Protein AF-A0A945V7Y8-F1 (afdb_monomer)

Foldseek 3Di:
DPCVVVVPPPDPFAKEFAAEDPLLVVLFPPVLVVVCPDPVNVLLVVLLRQQRIWTDDDDDDDAQDWDW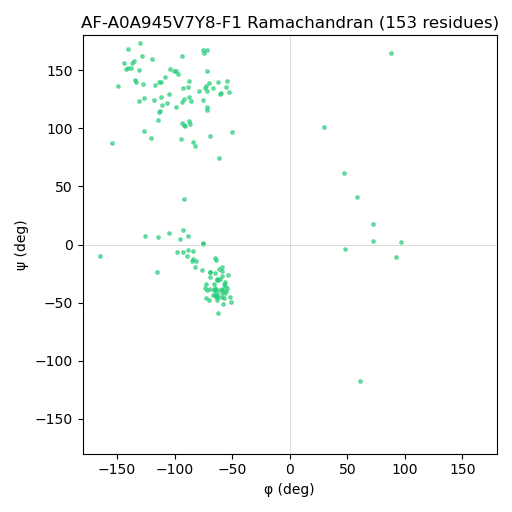TATPVGDIFIAHRHPCDRQNAFDQPDDWDDDPSYTYTYTSFSKDKDQVVLVPVDDPVRSVVGRMGMDGRRDPSVVVRSCVRSDPPPD

Sequence (155 aa):
AGVEHLFNGKTAINATVYVPTNFAFSTVPQAMTSALRFPENKGPLSKLIKSHYFIGTVNNMEEGDYFMTTNINGDQIRIEQEKNLFVKDMIIQSDPIMVGRNKIVPIECVMFVQPSISDYRLSMEQQQEYPITSCCIRTIAEVSAFVRSTDFTSD

Radius of gyration: 15.3 Å; Cα contacts (8 Å, |Δi|>4): 256; chains: 1; bounding box: 36×40×33 Å

Secondary structure (DSSP, 8-state):
---GGGSSS---S-EEEEEEPHHHHHHS-HHHHHHTTSGGGHHHHHHHHHTTEEES----PPTT-EEEEEETTS-EEEEE-BTTBSTTT----SPPEEETTEEEEEES--EEEEEGGG-TTS-HHHHHH-SEEEEE--SHHHHHHHHHHT-----

pLDDT: mean 83.32, std 13.46, range [32.72, 95.06]

Nearest PDB structures (foldseek):
  2vxp-assembly2_B  TM=8.070E-01  e=5.996E-05  Homo sapiens
  1x3b-assembly1_A  TM=7.820E-01  e=4.262E-04  Homo sapiens
  1w7d-assembly1_A  TM=7.032E-01  e=1.995E-04  Cereibacter sphaeroides
  1w7e-assembly1_A  TM=6.662E-01  e=4.262E-04  Cereibacter sphaeroides
  6tjv-assembly1_Q  TM=7.802E-01  e=4.717E-03  Thermosynechococcus vestitus BP-1

Solvent-accessible surface area (backbone atoms only — not comparable to full-atom values): 8829 Å² total; per-residue (Å²): 95,88,59,64,73,75,73,68,77,73,56,92,65,42,24,31,32,51,40,53,36,76,67,15,60,70,50,31,48,65,70,56,66,55,51,51,68,40,77,89,28,33,62,57,43,32,54,42,58,32,54,31,32,26,59,44,68,89,76,89,78,49,78,77,37,68,47,80,41,34,25,77,77,68,52,64,37,75,50,42,38,43,96,87,30,38,67,88,53,41,50,67,86,54,83,66,47,75,57,91,73,28,40,36,34,47,21,51,27,49,45,41,65,38,54,19,89,76,40,86,90,53,53,75,68,51,28,70,76,35,60,40,40,68,48,54,39,56,45,71,70,40,47,53,48,49,52,60,61,60,54,84,72,81,123

Structure (mmCIF, N/CA/C/O backbone):
data_AF-A0A945V7Y8-F1
#
_entry.id   AF-A0A945V7Y8-F1
#
loop_
_atom_site.group_PDB
_atom_site.id
_atom_site.type_symbol
_atom_site.label_atom_id
_atom_site.label_alt_id
_atom_site.label_comp_id
_atom_site.label_asym_id
_atom_site.label_entity_id
_atom_site.label_seq_id
_atom_site.pdbx_PDB_ins_code
_atom_site.Cartn_x
_atom_site.Cartn_y
_atom_site.Cartn_z
_atom_site.occupancy
_atom_site.B_iso_or_equiv
_atom_site.auth_seq_id
_atom_site.auth_comp_id
_atom_site.auth_asym_id
_atom_site.auth_atom_id
_atom_site.pdbx_PDB_model_num
ATOM 1 N N . ALA A 1 1 ? 13.592 1.501 -9.292 1.00 87.31 1 ALA A N 1
ATOM 2 C CA . ALA A 1 1 ? 13.590 1.447 -7.815 1.00 87.31 1 ALA A CA 1
ATOM 3 C C . ALA A 1 1 ? 14.654 0.533 -7.194 1.00 87.31 1 ALA A C 1
ATOM 5 O O . ALA A 1 1 ? 14.916 0.698 -6.014 1.00 87.31 1 ALA A O 1
ATOM 6 N N . GLY A 1 2 ? 15.288 -0.402 -7.923 1.00 91.00 2 GLY A N 1
ATOM 7 C CA . GLY A 1 2 ? 16.390 -1.211 -7.357 1.00 91.00 2 GLY A CA 1
ATOM 8 C C . GLY A 1 2 ? 15.959 -2.273 -6.333 1.00 91.00 2 GLY A C 1
ATOM 9 O O . GLY A 1 2 ? 16.779 -2.767 -5.568 1.00 91.00 2 GLY A O 1
ATOM 10 N N . VAL A 1 3 ? 14.672 -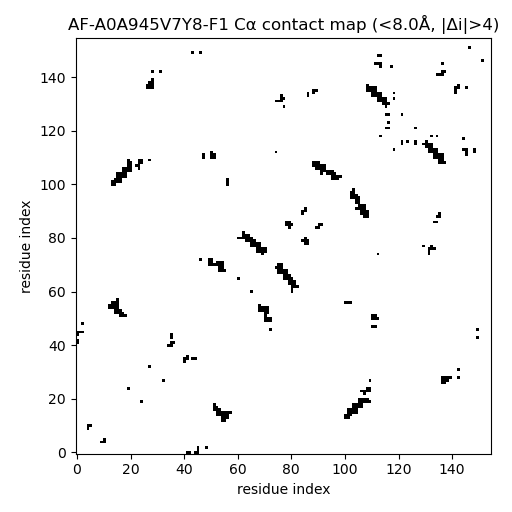2.625 -6.316 1.00 92.12 3 VAL A N 1
ATOM 11 C CA . VAL A 1 3 ? 14.052 -3.523 -5.324 1.00 92.12 3 VAL A CA 1
ATOM 12 C C . VAL A 1 3 ? 13.763 -4.929 -5.860 1.00 92.12 3 VAL A C 1
ATOM 14 O O . VAL A 1 3 ? 13.111 -5.721 -5.195 1.00 92.12 3 VAL A O 1
ATOM 17 N N . GLU A 1 4 ? 14.268 -5.270 -7.047 1.00 91.81 4 GLU A N 1
ATOM 18 C CA . GLU A 1 4 ? 14.084 -6.595 -7.664 1.00 91.81 4 GLU A CA 1
ATOM 19 C C . GLU A 1 4 ? 14.576 -7.739 -6.765 1.00 91.81 4 GLU A C 1
ATOM 21 O O . GLU A 1 4 ? 13.985 -8.815 -6.732 1.00 91.81 4 GLU A O 1
ATOM 26 N N . HIS A 1 5 ? 15.613 -7.481 -5.964 1.00 89.94 5 HIS A N 1
ATOM 27 C CA . HIS A 1 5 ? 16.158 -8.446 -5.014 1.00 89.94 5 HIS A CA 1
ATOM 28 C C . HIS A 1 5 ? 15.137 -8.940 -3.975 1.00 89.94 5 HIS A C 1
ATOM 30 O O . HIS A 1 5 ? 15.347 -10.002 -3.402 1.00 89.94 5 HIS A O 1
ATOM 36 N N . LEU A 1 6 ? 14.037 -8.213 -3.750 1.00 88.56 6 LEU A N 1
ATOM 37 C CA . LEU A 1 6 ? 12.953 -8.633 -2.859 1.00 88.56 6 LEU A CA 1
ATOM 38 C C . LEU A 1 6 ? 12.054 -9.715 -3.480 1.00 88.56 6 LEU A C 1
ATOM 40 O O . LEU A 1 6 ? 11.391 -10.449 -2.750 1.00 88.56 6 LEU A O 1
ATOM 44 N N . PHE A 1 7 ? 12.038 -9.819 -4.813 1.00 88.00 7 PHE A N 1
ATOM 45 C CA . PHE A 1 7 ? 11.096 -10.636 -5.588 1.00 88.00 7 PHE A CA 1
ATOM 46 C C . PHE A 1 7 ? 11.766 -11.798 -6.334 1.00 88.00 7 PHE A C 1
ATOM 48 O O . PHE A 1 7 ? 11.119 -12.505 -7.098 1.00 88.00 7 PHE A O 1
ATOM 55 N N . ASN A 1 8 ? 13.059 -12.031 -6.108 1.00 85.94 8 ASN A N 1
ATOM 56 C CA . ASN A 1 8 ? 13.837 -13.053 -6.817 1.00 85.94 8 ASN A CA 1
ATOM 57 C C . ASN A 1 8 ? 13.796 -14.451 -6.161 1.00 85.94 8 ASN A C 1
ATOM 59 O O . ASN A 1 8 ? 14.562 -15.332 -6.549 1.00 85.94 8 ASN A O 1
ATOM 63 N 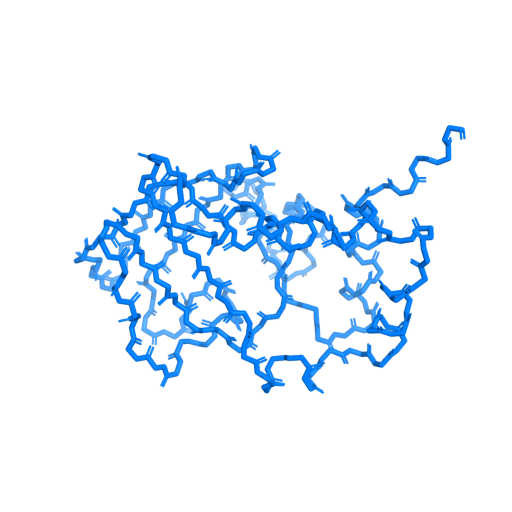N . GLY A 1 9 ? 12.968 -14.640 -5.127 1.00 76.19 9 GLY A N 1
ATOM 64 C CA . GLY A 1 9 ? 12.822 -15.909 -4.404 1.00 76.19 9 GLY A CA 1
ATOM 65 C C . GLY A 1 9 ? 14.000 -16.298 -3.500 1.00 76.19 9 GLY A C 1
ATOM 66 O O . GLY A 1 9 ? 13.963 -17.367 -2.898 1.00 76.19 9 GLY A O 1
ATOM 67 N N . LYS A 1 10 ? 15.035 -15.456 -3.374 1.00 77.19 10 LYS A N 1
ATOM 68 C CA . LYS A 1 10 ? 16.205 -15.715 -2.512 1.00 77.19 10 LYS A CA 1
ATOM 69 C C . LYS A 1 10 ? 16.028 -15.200 -1.085 1.00 77.19 10 LYS A C 1
ATOM 71 O O . LYS A 1 10 ? 16.847 -15.501 -0.220 1.00 77.19 10 LYS A O 1
ATOM 76 N N . THR A 1 11 ? 14.984 -14.418 -0.828 1.00 72.12 11 THR A N 1
ATOM 77 C CA . THR A 1 11 ? 14.695 -13.896 0.507 1.00 72.12 11 THR A CA 1
ATOM 78 C C . THR A 1 11 ? 14.190 -15.038 1.394 1.00 72.12 11 THR A C 1
ATOM 80 O O . THR A 1 11 ? 13.164 -15.647 1.109 1.00 72.12 11 THR A O 1
ATOM 83 N N . ALA A 1 12 ? 14.916 -15.348 2.473 1.00 75.69 12 ALA A N 1
ATOM 84 C CA . ALA A 1 12 ? 14.606 -16.471 3.369 1.00 75.69 12 ALA A CA 1
ATOM 85 C C . ALA A 1 12 ? 13.410 -16.222 4.315 1.00 75.69 12 ALA A C 1
ATOM 87 O O . ALA A 1 12 ? 13.070 -17.096 5.119 1.00 75.69 12 ALA A O 1
ATOM 88 N N . ILE A 1 13 ? 12.783 -15.047 4.228 1.00 81.06 13 ILE A N 1
ATOM 89 C CA . ILE A 1 13 ? 11.614 -14.661 5.021 1.00 81.06 13 ILE A CA 1
ATOM 90 C C . ILE A 1 13 ? 10.336 -15.120 4.322 1.00 81.06 13 ILE A C 1
ATOM 92 O O . ILE A 1 13 ? 10.230 -15.023 3.102 1.00 81.06 13 ILE A O 1
ATOM 96 N N . ASN A 1 14 ? 9.363 -15.599 5.095 1.00 89.12 14 ASN A N 1
ATOM 97 C CA . ASN A 1 14 ? 8.006 -15.763 4.582 1.00 89.12 14 ASN A CA 1
ATOM 98 C C . ASN A 1 14 ? 7.390 -14.373 4.444 1.00 89.12 14 ASN A C 1
ATOM 100 O O . ASN A 1 14 ? 7.545 -13.548 5.349 1.00 89.12 14 ASN A O 1
ATOM 104 N N . ALA A 1 15 ? 6.699 -14.127 3.341 1.00 91.06 15 ALA A N 1
ATOM 105 C CA . ALA A 1 15 ? 6.110 -12.831 3.061 1.00 91.06 15 ALA A CA 1
ATOM 106 C C . ALA A 1 15 ? 4.708 -12.943 2.474 1.00 91.06 15 ALA A C 1
ATOM 108 O O . ALA A 1 15 ? 4.373 -13.901 1.768 1.00 91.06 15 ALA A O 1
ATOM 109 N N . THR A 1 16 ? 3.916 -11.907 2.726 1.00 90.31 16 THR A N 1
ATOM 110 C CA . THR A 1 16 ? 2.692 -11.624 1.982 1.00 90.31 16 THR A CA 1
ATOM 111 C C . THR A 1 16 ? 2.922 -10.364 1.173 1.00 90.31 16 THR A C 1
ATOM 113 O O . THR A 1 16 ? 3.233 -9.310 1.724 1.00 90.31 16 THR A O 1
ATOM 116 N N . VAL A 1 17 ? 2.806 -10.473 -0.143 1.00 91.19 17 VAL A N 1
ATOM 117 C CA . VAL A 1 17 ? 3.003 -9.348 -1.052 1.00 91.19 17 VAL A CA 1
ATOM 118 C C . VAL A 1 17 ? 1.671 -9.012 -1.693 1.00 91.19 17 VAL A C 1
ATOM 120 O O . VAL A 1 17 ? 1.137 -9.813 -2.459 1.00 91.19 17 VAL A O 1
ATOM 123 N N . TYR A 1 18 ? 1.151 -7.826 -1.405 1.00 91.06 18 TYR A N 1
ATOM 124 C CA . TYR A 1 18 ? -0.056 -7.318 -2.045 1.00 91.06 18 TYR A CA 1
ATOM 125 C C . TYR A 1 18 ? 0.338 -6.618 -3.341 1.00 91.06 18 TYR A C 1
ATOM 127 O O . TYR A 1 18 ? 0.901 -5.535 -3.305 1.00 91.06 18 TYR A O 1
ATOM 135 N N . VAL A 1 19 ? 0.120 -7.234 -4.497 1.00 91.38 19 VAL A N 1
ATOM 136 C CA . VAL A 1 19 ? 0.633 -6.719 -5.774 1.00 91.38 19 VAL A CA 1
ATOM 137 C C . VAL A 1 19 ? -0.467 -5.959 -6.511 1.00 91.38 19 VAL A C 1
ATOM 139 O O . VAL A 1 19 ? -1.471 -6.573 -6.879 1.00 91.38 19 VAL A O 1
ATOM 142 N N . PRO A 1 20 ? -0.295 -4.653 -6.783 1.00 92.75 20 PRO A N 1
ATOM 143 C CA . PRO A 1 20 ? -1.248 -3.909 -7.591 1.00 92.75 20 PRO A CA 1
ATOM 144 C C . PRO A 1 20 ? -1.363 -4.506 -8.995 1.00 92.75 20 PRO A C 1
ATOM 146 O O . PRO A 1 20 ? -0.357 -4.734 -9.671 1.00 92.75 20 PRO A O 1
ATOM 149 N N . THR A 1 21 ? -2.591 -4.755 -9.444 1.00 92.06 21 THR A N 1
ATOM 150 C CA . THR A 1 21 ? -2.864 -5.216 -10.809 1.00 92.06 21 THR A CA 1
ATOM 151 C C . THR A 1 21 ? -2.646 -4.093 -11.826 1.00 92.06 21 THR A C 1
ATOM 153 O O . THR A 1 21 ? -2.583 -2.910 -11.487 1.00 92.06 21 THR A O 1
ATOM 156 N N . ASN A 1 22 ? -2.607 -4.434 -13.117 1.00 93.00 22 ASN A N 1
ATOM 157 C CA . ASN A 1 22 ? -2.607 -3.420 -14.179 1.00 93.00 22 ASN A CA 1
ATOM 158 C C . ASN A 1 22 ? -3.825 -2.485 -14.088 1.00 93.00 22 ASN A C 1
ATOM 160 O O . ASN A 1 22 ? -3.705 -1.295 -14.375 1.00 93.00 22 ASN A O 1
ATOM 164 N N . PHE A 1 23 ? -4.978 -3.005 -13.649 1.00 90.25 23 PHE A N 1
ATOM 165 C CA . PHE A 1 23 ? -6.163 -2.191 -13.404 1.00 90.25 23 PHE A CA 1
ATOM 166 C C . PHE A 1 23 ? -5.925 -1.187 -12.271 1.00 90.25 23 PHE A C 1
ATOM 168 O O . PHE A 1 23 ? -6.184 -0.003 -12.471 1.00 90.25 23 PHE A O 1
ATOM 175 N N . ALA A 1 24 ? -5.322 -1.604 -11.150 1.00 91.00 24 ALA A N 1
ATOM 176 C CA . ALA A 1 24 ? -4.937 -0.689 -10.073 1.00 91.00 24 ALA A CA 1
ATOM 177 C C . ALA A 1 24 ? -4.123 0.499 -10.606 1.00 91.00 24 ALA A C 1
ATOM 179 O O . ALA A 1 24 ? -4.474 1.651 -10.359 1.00 91.00 24 ALA A O 1
ATOM 180 N N . PHE A 1 25 ? -3.087 0.231 -11.410 1.00 92.75 25 PHE A N 1
ATOM 181 C CA . PHE A 1 25 ? -2.258 1.281 -12.010 1.00 92.75 25 PHE A CA 1
ATOM 182 C C . PHE A 1 25 ? -3.026 2.192 -12.976 1.00 92.75 25 PHE A C 1
ATOM 184 O O . PHE A 1 25 ? -2.686 3.368 -13.077 1.00 92.75 25 PHE A O 1
ATOM 191 N N . SER A 1 26 ?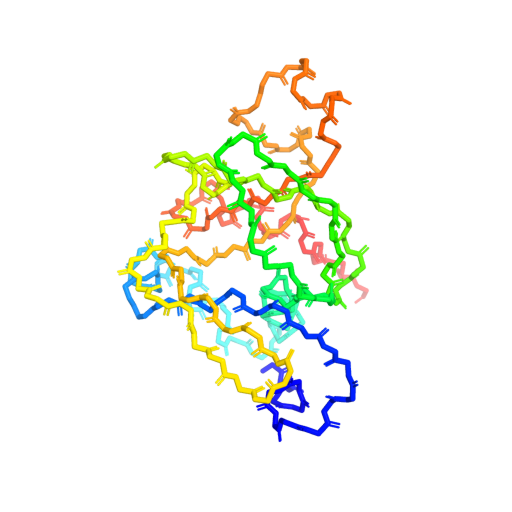 -4.064 1.690 -13.654 1.00 92.00 26 SER A N 1
ATOM 192 C CA . SER A 1 26 ? -4.921 2.505 -14.529 1.00 92.00 26 SER A CA 1
ATOM 193 C C . SER A 1 26 ? -5.802 3.500 -13.766 1.00 92.00 26 SER A C 1
ATOM 195 O O . SER A 1 26 ? -6.191 4.522 -14.326 1.00 92.00 26 SER A O 1
ATOM 197 N N . THR A 1 27 ? -6.079 3.231 -12.484 1.00 91.56 27 THR A N 1
ATOM 198 C CA . THR A 1 27 ? -6.845 4.134 -11.606 1.00 91.56 27 THR A CA 1
ATOM 199 C C . THR A 1 27 ? -5.985 5.217 -10.952 1.00 91.56 27 THR A C 1
ATOM 201 O O . THR A 1 27 ? -6.518 6.194 -10.428 1.00 91.56 27 THR A O 1
ATOM 204 N N . VAL A 1 28 ? -4.655 5.077 -10.991 1.00 93.81 28 VAL A N 1
ATOM 205 C CA . VAL A 1 28 ? -3.735 6.055 -10.404 1.00 93.81 28 VAL A CA 1
ATOM 206 C C . VAL A 1 28 ? -3.699 7.315 -11.274 1.00 93.81 28 VAL A C 1
ATOM 208 O O . VAL A 1 28 ? -3.513 7.210 -12.490 1.00 93.81 28 VAL A O 1
ATOM 211 N N . PRO A 1 29 ? -3.776 8.527 -10.691 1.00 95.06 29 PRO A N 1
ATOM 212 C CA . PRO A 1 29 ? -3.650 9.762 -11.454 1.00 95.06 29 PRO A CA 1
ATOM 213 C C . PRO A 1 29 ? -2.378 9.799 -12.317 1.00 95.06 29 PRO A C 1
ATOM 215 O O . PRO A 1 29 ? -1.266 9.565 -11.835 1.00 95.06 29 PRO A O 1
ATOM 218 N N . GLN A 1 30 ? -2.518 10.152 -13.598 1.00 92.81 30 GLN A N 1
ATOM 219 C CA . GLN A 1 30 ? -1.410 10.123 -14.564 1.00 92.81 30 GLN A CA 1
ATOM 220 C C . GLN A 1 30 ? -0.203 10.968 -14.122 1.00 92.81 30 GLN A C 1
ATOM 222 O O . GLN A 1 30 ? 0.944 10.564 -14.333 1.00 92.81 30 GLN A O 1
ATOM 227 N N . ALA A 1 31 ? -0.450 12.104 -13.461 1.00 90.38 31 ALA A N 1
ATOM 228 C CA . ALA A 1 31 ? 0.594 12.964 -12.906 1.00 90.38 31 ALA A CA 1
ATOM 229 C C . ALA A 1 31 ? 1.530 12.202 -11.951 1.00 90.38 31 ALA A C 1
ATOM 231 O O . ALA A 1 31 ? 2.746 12.352 -12.027 1.00 90.38 31 ALA A O 1
ATOM 232 N N . MET A 1 32 ? 0.980 11.314 -11.119 1.00 92.19 32 MET A N 1
ATOM 233 C CA . MET A 1 32 ? 1.745 10.500 -10.176 1.00 92.19 32 MET A CA 1
ATOM 234 C C . MET A 1 32 ? 2.579 9.432 -10.889 1.00 92.19 32 MET A C 1
ATOM 236 O O . MET A 1 32 ? 3.781 9.307 -10.653 1.00 92.19 32 MET A O 1
ATOM 240 N N . THR A 1 33 ? 1.970 8.690 -11.818 1.00 90.12 33 THR A N 1
ATOM 241 C CA . THR A 1 33 ? 2.702 7.662 -12.584 1.00 90.12 33 THR A CA 1
ATOM 242 C C . THR A 1 33 ? 3.827 8.255 -13.435 1.00 90.12 33 THR A C 1
ATOM 244 O O . THR A 1 33 ? 4.849 7.603 -13.640 1.00 90.12 33 THR A O 1
ATOM 247 N N . SER A 1 34 ? 3.663 9.496 -13.902 1.00 91.75 34 SER A N 1
ATOM 248 C CA . SER A 1 34 ? 4.697 10.242 -14.621 1.00 91.75 34 SER A CA 1
ATOM 249 C C . SER A 1 34 ? 5.800 10.703 -13.669 1.00 91.75 34 SER A C 1
ATOM 251 O O . SER A 1 34 ? 6.974 10.473 -13.949 1.00 91.75 34 SER A O 1
ATOM 253 N N . ALA A 1 35 ? 5.431 11.264 -12.511 1.00 91.12 35 ALA A N 1
ATOM 254 C CA . ALA A 1 35 ? 6.379 11.717 -11.498 1.00 91.12 35 ALA A CA 1
ATOM 255 C C . ALA A 1 35 ? 7.317 10.587 -11.037 1.00 91.12 35 ALA A C 1
ATOM 257 O O . ALA A 1 35 ? 8.535 10.751 -11.010 1.00 91.12 35 ALA A O 1
ATOM 258 N N . LEU A 1 36 ? 6.783 9.396 -10.758 1.00 90.88 36 LEU A N 1
ATOM 259 C CA . LEU A 1 36 ? 7.568 8.249 -10.283 1.00 90.88 36 LEU A CA 1
ATOM 260 C C . LEU A 1 36 ? 8.615 7.717 -11.281 1.00 90.88 36 LEU A C 1
ATOM 262 O O . LEU A 1 36 ? 9.465 6.911 -10.898 1.00 90.88 36 LEU A O 1
ATOM 266 N N . ARG A 1 37 ? 8.565 8.131 -12.553 1.00 91.62 37 ARG A N 1
ATOM 267 C CA . ARG A 1 37 ? 9.551 7.735 -13.575 1.00 91.62 37 ARG A CA 1
ATOM 268 C C . ARG A 1 37 ? 10.817 8.579 -13.529 1.00 91.62 37 ARG A C 1
ATOM 270 O O . ARG A 1 37 ? 11.839 8.139 -14.057 1.00 91.62 37 ARG A O 1
ATOM 277 N N . PHE A 1 38 ? 10.763 9.758 -12.914 1.00 92.31 38 PHE A N 1
ATOM 278 C CA . PHE A 1 38 ? 11.930 10.615 -12.816 1.00 92.31 38 PHE A CA 1
ATOM 279 C C . PHE A 1 38 ? 12.986 10.020 -11.864 1.00 92.31 38 PHE A C 1
ATOM 281 O O . PHE A 1 38 ? 12.625 9.464 -10.819 1.00 92.31 38 PHE A O 1
ATOM 288 N N . PRO A 1 39 ? 14.289 10.093 -12.203 1.00 92.12 39 PRO A N 1
ATOM 289 C CA . PRO A 1 39 ? 15.363 9.520 -11.390 1.00 92.12 39 PRO A CA 1
ATOM 290 C C . PRO A 1 39 ? 15.382 9.998 -9.933 1.00 92.12 39 PRO A C 1
ATOM 292 O O . PRO A 1 39 ? 15.639 9.184 -9.043 1.00 92.12 39 PRO A O 1
ATOM 295 N N . GLU A 1 40 ? 15.073 11.272 -9.690 1.00 90.75 40 GLU A N 1
ATOM 296 C CA . GLU A 1 40 ? 14.955 11.894 -8.366 1.00 90.75 40 GLU A CA 1
ATOM 297 C C . GLU A 1 40 ? 13.897 11.212 -7.486 1.00 90.75 40 GLU A C 1
ATOM 299 O O . GLU A 1 40 ? 14.050 11.127 -6.271 1.00 90.75 40 GLU A O 1
ATOM 304 N N . ASN A 1 41 ? 12.883 10.596 -8.098 1.00 91.75 41 ASN A N 1
ATOM 305 C CA . ASN A 1 41 ? 11.788 9.930 -7.397 1.00 91.75 41 ASN A CA 1
ATOM 306 C C . ASN A 1 41 ? 12.039 8.430 -7.170 1.00 91.75 41 ASN A C 1
ATOM 308 O O . ASN A 1 41 ? 11.135 7.696 -6.762 1.00 91.75 41 ASN A O 1
ATOM 312 N N . LYS A 1 42 ? 13.276 7.945 -7.372 1.00 92.06 42 LYS A N 1
ATOM 313 C CA . LYS A 1 42 ? 13.651 6.547 -7.081 1.00 92.06 42 LYS A CA 1
ATOM 314 C C . LYS A 1 42 ? 13.423 6.158 -5.619 1.00 92.06 42 LYS A C 1
ATOM 316 O O . LYS A 1 42 ? 13.016 5.020 -5.379 1.00 92.06 42 LYS A O 1
ATOM 321 N N . GLY A 1 43 ? 13.701 7.060 -4.675 1.00 92.06 43 GLY A N 1
ATOM 322 C CA . GLY A 1 43 ? 13.470 6.848 -3.242 1.00 92.06 43 GLY A CA 1
ATOM 323 C C . GLY A 1 43 ? 11.982 6.647 -2.933 1.00 92.06 43 GLY A C 1
ATOM 324 O O . GLY A 1 43 ? 11.610 5.554 -2.498 1.00 92.06 43 GLY A O 1
ATOM 325 N N . PRO A 1 44 ? 11.119 7.627 -3.263 1.00 91.81 44 PRO A N 1
ATOM 326 C CA . PRO A 1 44 ? 9.667 7.497 -3.156 1.00 91.81 44 PRO A CA 1
ATOM 327 C C . PRO A 1 44 ? 9.102 6.251 -3.850 1.00 91.81 44 PRO A C 1
ATOM 329 O O . PRO A 1 44 ? 8.322 5.516 -3.247 1.00 91.81 44 PRO A O 1
ATOM 332 N N . LEU A 1 45 ? 9.541 5.939 -5.077 1.00 94.25 45 LEU A N 1
ATOM 333 C CA . LEU A 1 45 ? 9.107 4.728 -5.784 1.00 94.25 45 LEU A CA 1
ATOM 334 C C . LEU A 1 45 ? 9.520 3.447 -5.043 1.00 94.25 45 LEU A C 1
ATOM 336 O O . LEU A 1 45 ? 8.757 2.487 -4.996 1.00 94.25 45 LEU A O 1
ATOM 340 N N . SER A 1 46 ? 10.723 3.414 -4.465 1.00 93.94 46 SER A N 1
ATOM 341 C CA . SER A 1 46 ? 11.182 2.288 -3.646 1.00 93.94 46 SER A CA 1
ATOM 342 C C . SER A 1 46 ? 10.315 2.127 -2.397 1.00 93.94 46 SER A C 1
ATOM 344 O O . SER A 1 46 ? 9.823 1.028 -2.152 1.00 93.94 46 SER A O 1
ATOM 346 N N . LYS A 1 47 ? 10.045 3.217 -1.662 1.00 92.75 47 LYS A N 1
ATOM 347 C CA . LYS A 1 47 ? 9.163 3.214 -0.481 1.00 92.75 47 LYS A CA 1
ATOM 348 C C . LYS A 1 47 ? 7.749 2.738 -0.831 1.00 92.75 47 LYS A C 1
ATOM 350 O O . LYS A 1 47 ? 7.199 1.911 -0.106 1.00 92.75 47 LYS A O 1
ATOM 355 N N . LEU A 1 48 ? 7.212 3.180 -1.971 1.00 94.25 48 LEU A N 1
ATOM 356 C CA . LEU A 1 48 ? 5.907 2.755 -2.484 1.00 94.25 48 LEU A CA 1
ATOM 357 C C . LEU A 1 48 ? 5.878 1.275 -2.883 1.00 94.25 48 LEU A C 1
ATOM 359 O O . LEU A 1 48 ? 4.899 0.595 -2.635 1.00 94.25 48 LEU A O 1
ATOM 363 N N . ILE A 1 49 ? 6.929 0.724 -3.490 1.00 95.00 49 ILE A N 1
ATOM 364 C CA . ILE A 1 49 ? 6.946 -0.721 -3.782 1.00 95.00 49 ILE A CA 1
ATOM 365 C C . ILE A 1 49 ? 7.052 -1.523 -2.479 1.00 95.00 49 ILE A C 1
ATOM 367 O O . ILE A 1 49 ? 6.408 -2.555 -2.321 1.00 95.00 49 ILE A O 1
ATOM 371 N N . LYS A 1 50 ? 7.842 -1.039 -1.522 1.00 93.44 50 LYS A N 1
ATOM 372 C CA . LYS A 1 50 ? 8.050 -1.695 -0.232 1.00 93.44 50 LYS A CA 1
ATOM 373 C C . LYS A 1 50 ? 6.820 -1.677 0.680 1.00 93.44 50 LYS A C 1
ATOM 375 O O . LYS A 1 50 ? 6.657 -2.613 1.457 1.00 93.44 50 LYS A O 1
ATOM 380 N N . SER A 1 51 ? 5.929 -0.686 0.561 1.00 92.75 51 SER A N 1
ATOM 381 C CA . SER A 1 51 ? 4.675 -0.649 1.338 1.00 92.75 51 SER A CA 1
ATOM 382 C C . SER A 1 51 ? 3.766 -1.845 1.055 1.00 92.75 51 SER A C 1
ATOM 384 O O . SER A 1 51 ? 2.932 -2.180 1.886 1.00 92.75 51 SER A O 1
ATOM 386 N N . HIS A 1 52 ? 3.958 -2.507 -0.086 1.00 92.94 52 HIS A N 1
ATOM 387 C CA . HIS A 1 52 ? 3.200 -3.670 -0.534 1.00 92.94 52 HIS A CA 1
ATOM 388 C C . HIS A 1 52 ? 3.762 -5.011 -0.046 1.00 92.94 52 HIS A C 1
ATOM 390 O O . HIS A 1 52 ? 3.165 -6.056 -0.303 1.00 92.94 52 HIS A O 1
ATOM 396 N N . TYR A 1 53 ? 4.911 -5.011 0.632 1.00 93.12 53 TYR A N 1
ATOM 397 C CA . TYR A 1 53 ? 5.617 -6.224 1.027 1.00 93.12 53 TYR A CA 1
ATOM 398 C C . TYR A 1 53 ? 5.608 -6.367 2.548 1.00 93.12 53 TYR A C 1
ATOM 400 O O . TYR A 1 53 ? 6.243 -5.585 3.257 1.00 93.12 53 TYR A O 1
ATOM 408 N N . PHE A 1 54 ? 4.929 -7.402 3.037 1.00 91.94 54 PHE A N 1
ATOM 409 C CA . PHE A 1 54 ? 4.715 -7.657 4.457 1.00 91.94 54 PHE A CA 1
ATOM 410 C C . PHE A 1 54 ? 5.467 -8.887 4.922 1.00 91.94 54 PHE A C 1
ATOM 412 O O . PHE A 1 54 ? 5.518 -9.906 4.231 1.00 91.94 54 PHE A O 1
ATOM 419 N N . ILE A 1 55 ? 6.042 -8.779 6.114 1.00 90.75 55 ILE A N 1
ATOM 420 C CA . ILE A 1 55 ? 6.748 -9.875 6.760 1.00 90.75 55 ILE A CA 1
ATOM 421 C C . ILE A 1 55 ? 5.714 -10.823 7.369 1.00 90.75 55 ILE A C 1
ATOM 423 O O . ILE A 1 55 ? 4.797 -10.410 8.080 1.00 90.75 55 ILE A O 1
ATOM 427 N N . GLY A 1 56 ? 5.897 -12.113 7.106 1.00 87.44 56 GLY A N 1
ATOM 428 C CA . GLY A 1 56 ? 5.000 -13.169 7.541 1.00 87.44 56 GLY A CA 1
ATOM 429 C C . GLY A 1 56 ? 3.865 -13.441 6.557 1.00 87.44 56 GLY A C 1
ATOM 430 O O . GLY A 1 56 ? 3.559 -12.670 5.644 1.00 87.44 56 GLY A O 1
ATOM 431 N N . THR A 1 57 ? 3.232 -14.590 6.757 1.00 81.56 57 THR A N 1
ATOM 432 C CA . THR A 1 57 ? 2.076 -15.023 5.978 1.00 81.56 57 THR A CA 1
ATOM 433 C C . THR A 1 57 ? 0.994 -15.470 6.935 1.00 81.56 57 THR A C 1
ATOM 435 O O . THR A 1 57 ? 1.232 -16.353 7.757 1.00 81.56 57 THR A O 1
ATOM 438 N N . VAL A 1 58 ? -0.182 -14.857 6.817 1.00 79.69 58 VAL A N 1
ATOM 439 C CA . VAL A 1 58 ? -1.381 -15.260 7.551 1.00 79.69 58 VAL A CA 1
ATOM 440 C C . VAL A 1 58 ? -2.315 -15.987 6.589 1.00 79.69 58 VAL A C 1
ATOM 442 O O . VAL A 1 58 ? -2.592 -15.533 5.471 1.00 79.69 58 VAL A O 1
ATOM 445 N N . ASN A 1 59 ? -2.755 -17.160 7.028 1.00 78.69 59 ASN A N 1
ATOM 446 C CA . ASN A 1 59 ? -3.702 -18.020 6.333 1.00 78.69 59 ASN A CA 1
ATOM 447 C C . ASN A 1 59 ? -4.931 -18.204 7.222 1.00 78.69 59 ASN A C 1
ATOM 449 O O . ASN A 1 59 ? -4.823 -18.047 8.435 1.00 78.69 59 ASN A O 1
ATOM 453 N N . ASN A 1 60 ? -6.053 -18.594 6.616 1.00 78.62 60 ASN A N 1
ATOM 454 C CA . ASN A 1 60 ? -7.290 -18.936 7.324 1.00 78.62 60 ASN A CA 1
ATOM 455 C C . ASN A 1 60 ? -7.849 -17.795 8.189 1.00 78.62 60 ASN A C 1
ATOM 457 O O . ASN A 1 60 ? -8.291 -18.047 9.301 1.00 78.62 60 ASN A O 1
ATOM 461 N N . MET A 1 61 ? -7.805 -16.556 7.694 1.00 78.06 61 MET A N 1
ATOM 462 C CA . MET A 1 61 ? -8.590 -15.490 8.314 1.00 78.06 61 MET A CA 1
ATOM 463 C C . MET A 1 61 ? -10.065 -15.706 7.998 1.00 78.06 61 MET A C 1
ATOM 465 O O . MET A 1 61 ? -10.422 -15.929 6.837 1.00 78.06 61 MET A O 1
ATOM 469 N N . GLU A 1 62 ? -10.900 -15.623 9.020 1.00 81.56 62 GLU A N 1
ATOM 470 C CA . GLU A 1 62 ? -12.347 -15.581 8.897 1.00 81.56 62 GLU A CA 1
ATOM 471 C C . GLU A 1 62 ? -12.836 -14.130 8.857 1.00 81.56 62 GLU A C 1
ATOM 473 O O . GLU A 1 62 ? -12.123 -13.183 9.187 1.00 81.56 62 GLU A O 1
ATOM 478 N N . GLU A 1 63 ? -14.062 -13.929 8.389 1.00 80.94 63 GLU A N 1
ATOM 479 C CA . GLU A 1 63 ? -14.664 -12.600 8.392 1.00 80.94 63 GLU A CA 1
ATOM 480 C C . GLU A 1 63 ? -14.757 -12.034 9.816 1.00 80.94 63 GLU A C 1
ATOM 482 O O . GLU A 1 63 ? -15.286 -12.681 10.716 1.00 80.94 63 GLU A O 1
ATOM 487 N N . GLY A 1 64 ? -14.291 -10.800 9.993 1.00 77.62 64 GLY A N 1
ATOM 488 C CA . GLY A 1 64 ? -14.175 -10.133 11.286 1.00 77.62 64 GLY A CA 1
ATOM 489 C C . GLY A 1 64 ? -12.810 -10.325 11.949 1.00 77.62 64 GLY A C 1
ATOM 490 O O . GLY A 1 64 ? -12.504 -9.609 12.903 1.00 77.62 64 GLY A O 1
ATOM 491 N N . ASP A 1 65 ? -11.966 -11.226 11.437 1.00 84.50 65 ASP A N 1
ATOM 492 C CA . ASP A 1 65 ? -10.606 -11.377 11.940 1.00 84.50 65 ASP A CA 1
ATOM 493 C C . ASP A 1 65 ? -9.731 -10.195 11.536 1.00 84.50 65 ASP A C 1
ATOM 495 O O . ASP A 1 65 ? -9.841 -9.623 10.447 1.00 84.50 65 ASP A O 1
ATOM 499 N N . TYR A 1 66 ? -8.760 -9.893 12.390 1.00 82.88 66 TYR A N 1
ATOM 500 C CA . TYR A 1 66 ? -7.677 -8.981 12.071 1.00 82.88 66 TYR A CA 1
ATOM 501 C C . TYR A 1 66 ? -6.338 -9.538 12.535 1.00 82.88 66 TYR A C 1
ATOM 503 O O . TYR A 1 66 ? -6.250 -10.358 13.449 1.00 82.88 66 TYR A O 1
ATOM 511 N N . PHE A 1 67 ? -5.265 -9.045 11.929 1.00 84.50 67 PHE A N 1
ATOM 512 C CA . PHE A 1 67 ? -3.915 -9.277 12.415 1.00 84.50 67 PHE A CA 1
ATOM 513 C C . PHE A 1 67 ? -3.060 -8.026 12.279 1.00 84.50 67 PHE A C 1
ATOM 515 O O . PHE A 1 67 ? -3.255 -7.193 11.394 1.00 84.50 67 PHE A O 1
ATOM 522 N N . MET A 1 68 ? -2.074 -7.918 13.165 1.00 86.00 68 MET A N 1
ATOM 523 C CA . MET A 1 68 ? -1.017 -6.924 13.047 1.00 86.00 68 MET A CA 1
ATOM 524 C C . MET A 1 68 ? 0.116 -7.500 12.206 1.00 86.00 68 MET A C 1
ATOM 526 O O . MET A 1 68 ? 0.546 -8.636 12.409 1.00 86.00 68 MET A O 1
ATOM 530 N N . THR A 1 69 ? 0.632 -6.705 11.282 1.00 87.69 69 THR A N 1
ATOM 531 C CA . THR A 1 69 ? 1.792 -7.060 10.468 1.00 87.69 69 THR A CA 1
ATOM 532 C C . THR A 1 69 ? 2.697 -5.854 10.281 1.00 87.69 69 THR A C 1
ATOM 534 O O . THR A 1 69 ? 2.337 -4.727 10.618 1.00 87.69 69 THR A O 1
ATOM 537 N N . THR A 1 70 ? 3.894 -6.101 9.769 1.00 90.81 70 THR A N 1
ATOM 538 C CA . THR A 1 70 ? 4.896 -5.077 9.518 1.00 90.81 70 THR A CA 1
ATOM 539 C C . THR A 1 70 ? 5.332 -5.178 8.070 1.00 90.81 70 THR A C 1
ATOM 541 O O . THR A 1 70 ? 5.729 -6.251 7.600 1.00 90.81 70 THR A O 1
ATOM 544 N N . ASN A 1 71 ? 5.242 -4.064 7.349 1.00 90.75 71 ASN A N 1
ATOM 545 C CA . ASN A 1 71 ? 5.823 -3.990 6.018 1.00 90.75 71 ASN A CA 1
ATOM 546 C C . ASN A 1 71 ? 7.353 -3.854 6.114 1.00 90.75 71 ASN A C 1
ATOM 548 O O . ASN A 1 71 ? 7.918 -3.553 7.165 1.00 90.75 71 ASN A O 1
ATOM 552 N N . ILE A 1 72 ? 8.057 -4.034 5.005 1.00 91.56 72 ILE A N 1
ATOM 553 C CA . ILE A 1 72 ? 9.528 -3.930 4.990 1.00 91.56 72 ILE A CA 1
ATOM 554 C C . ILE A 1 72 ? 10.057 -2.485 5.053 1.00 91.56 72 ILE A C 1
ATOM 556 O O . ILE A 1 72 ? 11.272 -2.288 5.013 1.00 91.56 72 ILE A O 1
ATOM 560 N N . ASN A 1 73 ? 9.178 -1.480 5.137 1.00 89.31 73 ASN A N 1
ATOM 561 C CA . ASN A 1 73 ? 9.558 -0.124 5.543 1.00 89.31 73 ASN A CA 1
ATOM 562 C C . ASN A 1 73 ? 9.603 0.025 7.077 1.00 89.31 73 ASN A C 1
ATOM 564 O O . ASN A 1 73 ? 10.156 1.008 7.558 1.00 89.31 73 ASN A O 1
ATOM 56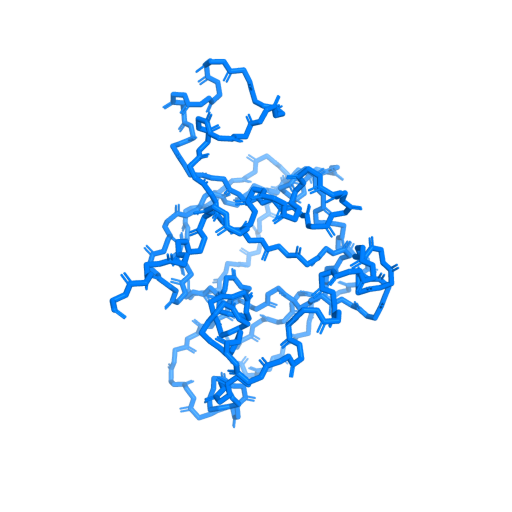8 N N . GLY A 1 74 ? 9.073 -0.946 7.833 1.00 89.62 74 GLY A N 1
ATOM 569 C CA . GLY A 1 74 ? 8.975 -0.911 9.294 1.00 89.62 74 GLY A CA 1
ATOM 570 C C . GLY A 1 74 ? 7.619 -0.432 9.814 1.00 89.62 74 GLY A C 1
ATOM 571 O O . GLY A 1 74 ? 7.431 -0.367 11.027 1.00 89.62 74 GLY A O 1
ATOM 572 N N . ASP A 1 75 ? 6.663 -0.137 8.931 1.00 87.06 75 ASP A N 1
ATOM 573 C CA . ASP A 1 75 ? 5.344 0.338 9.337 1.00 87.06 75 ASP A CA 1
ATOM 574 C C . ASP A 1 75 ? 4.515 -0.828 9.886 1.00 87.06 75 ASP A C 1
ATOM 576 O O . ASP A 1 75 ? 4.311 -1.834 9.196 1.00 87.06 75 ASP A O 1
ATOM 580 N N . GLN A 1 76 ? 4.022 -0.691 11.119 1.00 87.81 76 GLN A N 1
ATOM 581 C CA . GLN A 1 76 ? 3.093 -1.645 11.718 1.00 87.81 76 GLN A CA 1
ATOM 582 C C . GLN A 1 76 ? 1.658 -1.290 11.321 1.00 87.81 76 GLN A C 1
ATOM 584 O O . GLN A 1 76 ? 1.201 -0.171 11.542 1.00 87.81 76 GLN A O 1
ATOM 589 N N . ILE A 1 77 ? 0.955 -2.243 10.715 1.00 83.75 77 ILE A N 1
ATOM 590 C CA . ILE A 1 77 ? -0.358 -2.037 10.103 1.00 83.75 77 ILE A CA 1
ATOM 591 C C . ILE A 1 77 ? -1.281 -3.164 10.546 1.00 83.75 77 ILE A C 1
ATOM 593 O O . ILE A 1 77 ? -0.873 -4.326 10.622 1.00 83.75 77 ILE A O 1
ATOM 597 N N . ARG A 1 78 ? -2.533 -2.813 10.826 1.00 83.62 78 ARG A N 1
ATOM 598 C CA . ARG A 1 78 ? -3.606 -3.777 11.038 1.00 83.62 78 ARG A CA 1
ATOM 599 C C . ARG A 1 78 ? -4.243 -4.123 9.699 1.00 83.62 78 ARG A C 1
ATOM 601 O O . ARG A 1 78 ? -4.634 -3.228 8.955 1.00 83.62 78 ARG A O 1
ATOM 608 N N . ILE A 1 79 ? -4.331 -5.411 9.396 1.00 79.69 79 ILE A N 1
ATOM 609 C CA . ILE A 1 79 ? -5.060 -5.925 8.236 1.00 79.69 79 ILE A CA 1
ATOM 610 C C . ILE A 1 79 ? -6.269 -6.687 8.760 1.00 79.69 79 ILE A C 1
ATOM 612 O O . ILE A 1 79 ? -6.124 -7.577 9.595 1.00 79.69 79 ILE A O 1
ATOM 616 N N . GLU A 1 80 ? -7.446 -6.325 8.265 1.00 77.94 80 GLU A N 1
ATOM 617 C CA . GLU A 1 80 ? -8.730 -6.904 8.656 1.00 77.94 80 GLU A CA 1
ATOM 618 C C . GLU A 1 80 ? -9.334 -7.656 7.478 1.00 77.94 80 GLU A C 1
ATOM 620 O O . GLU A 1 80 ? -9.243 -7.199 6.338 1.00 77.94 80 GLU A O 1
ATOM 625 N N . GLN A 1 81 ? -9.934 -8.806 7.759 1.00 72.06 81 GLN A N 1
ATOM 626 C CA . GLN A 1 81 ? -10.713 -9.595 6.819 1.00 72.06 81 GLN A CA 1
ATOM 627 C C . GLN A 1 81 ? -12.181 -9.207 6.998 1.00 72.06 81 GLN A C 1
ATOM 629 O O . GLN A 1 81 ? -12.898 -9.812 7.784 1.00 72.06 81 GLN A O 1
ATOM 634 N N . GLU A 1 82 ? -12.670 -8.217 6.258 1.00 66.06 82 GLU A N 1
ATOM 635 C CA . GLU A 1 82 ? -14.115 -7.978 6.161 1.00 66.06 82 GLU A CA 1
ATOM 636 C C . GLU A 1 82 ? -14.656 -8.477 4.815 1.00 66.06 82 GLU A C 1
ATOM 638 O O . GLU A 1 82 ? -13.957 -8.430 3.799 1.00 66.06 82 GLU A O 1
ATOM 643 N N . LYS A 1 83 ? -15.934 -8.887 4.763 1.00 47.50 83 LYS A N 1
ATOM 644 C CA . LYS A 1 83 ? -16.617 -9.290 3.512 1.00 47.50 83 LYS A CA 1
ATOM 645 C C . LYS A 1 83 ? -16.539 -8.234 2.401 1.00 47.50 83 LYS A C 1
ATOM 647 O O . LYS A 1 83 ? -16.611 -8.596 1.232 1.00 47.50 83 LYS A O 1
ATOM 652 N N . ASN A 1 84 ? -16.391 -6.956 2.764 1.00 43.00 84 ASN A N 1
ATOM 653 C CA . ASN A 1 84 ? -16.362 -5.818 1.841 1.00 43.00 84 ASN A CA 1
ATOM 654 C C . ASN A 1 84 ? -15.121 -4.921 1.988 1.00 43.00 84 ASN A C 1
ATOM 656 O O . ASN A 1 84 ? -15.080 -3.847 1.391 1.00 43.00 84 ASN A O 1
ATOM 660 N N . LEU A 1 85 ? -14.125 -5.306 2.790 1.00 38.84 85 LEU A N 1
ATOM 661 C CA . LEU A 1 85 ? -13.120 -4.355 3.255 1.00 38.84 85 LEU A CA 1
ATOM 662 C C . LEU A 1 85 ? -11.808 -5.065 3.598 1.00 38.84 85 LEU A C 1
ATOM 664 O O . LEU A 1 85 ? -11.532 -5.395 4.743 1.00 38.84 85 LEU A O 1
ATOM 668 N N . PHE A 1 86 ? -10.941 -5.246 2.610 1.00 46.91 86 PHE A N 1
ATOM 669 C CA . PHE A 1 86 ? -9.519 -5.251 2.925 1.00 46.91 86 PHE A CA 1
ATOM 670 C C . PHE A 1 86 ? -9.039 -3.814 2.779 1.00 46.91 86 PHE A C 1
ATOM 672 O O . PHE A 1 86 ? -8.926 -3.279 1.679 1.00 46.91 86 PHE A O 1
ATOM 679 N N . VAL A 1 87 ? -8.873 -3.145 3.922 1.00 46.75 87 VAL A N 1
ATOM 680 C CA . VAL A 1 87 ? -8.412 -1.752 4.041 1.00 46.75 87 VAL A CA 1
ATOM 681 C C . VAL A 1 87 ? -9.137 -0.794 3.087 1.00 46.75 87 VAL A C 1
ATOM 683 O O . VAL A 1 87 ? -8.520 -0.219 2.200 1.00 46.75 87 VAL A O 1
ATOM 686 N N . LYS A 1 88 ? -10.457 -0.658 3.241 1.00 50.09 88 LYS A N 1
ATOM 687 C CA . LYS A 1 88 ? -11.370 0.299 2.567 1.00 50.09 88 LYS A CA 1
ATOM 688 C C . LYS A 1 88 ? -11.278 0.466 1.034 1.00 50.09 88 LYS A C 1
ATOM 690 O O . LYS A 1 88 ? -12.119 1.161 0.487 1.00 50.09 88 LYS A O 1
ATOM 695 N N . ASP A 1 89 ? -10.345 -0.187 0.339 1.00 51.50 89 ASP A N 1
ATOM 696 C CA . ASP A 1 89 ? -10.021 0.023 -1.073 1.00 51.50 89 ASP A CA 1
ATOM 697 C C . ASP A 1 89 ? -9.171 -1.111 -1.715 1.00 51.50 89 ASP A C 1
ATOM 699 O O . ASP A 1 89 ? -9.026 -1.114 -2.942 1.00 51.50 89 ASP A O 1
ATOM 703 N N . MET A 1 90 ? -8.612 -2.087 -0.972 1.00 55.69 90 MET A N 1
ATOM 704 C CA . MET A 1 90 ? -7.938 -3.250 -1.582 1.00 55.69 90 MET A CA 1
ATOM 705 C C . MET A 1 90 ? -8.969 -4.311 -1.976 1.00 55.69 90 MET A C 1
ATOM 707 O O . MET A 1 90 ? -9.243 -5.252 -1.238 1.00 55.69 90 MET A O 1
ATOM 711 N N . ILE A 1 91 ? -9.560 -4.170 -3.160 1.00 54.88 91 ILE A N 1
ATOM 712 C CA . ILE A 1 91 ? -10.408 -5.224 -3.725 1.00 54.88 91 ILE A CA 1
ATOM 713 C C . ILE A 1 91 ? -9.491 -6.378 -4.155 1.00 54.88 91 ILE A C 1
ATOM 715 O O . ILE A 1 91 ? -8.640 -6.204 -5.032 1.00 54.88 91 ILE A O 1
ATOM 719 N N . ILE A 1 92 ? -9.646 -7.542 -3.517 1.00 62.38 92 ILE A N 1
ATOM 720 C CA . ILE A 1 92 ? -9.004 -8.798 -3.922 1.00 62.38 92 ILE A CA 1
ATOM 721 C C . ILE A 1 92 ? -9.937 -9.460 -4.939 1.00 62.38 92 ILE A C 1
ATOM 723 O O . ILE A 1 92 ? -10.996 -9.957 -4.570 1.00 62.38 92 ILE A O 1
ATOM 727 N N . GLN A 1 93 ? -9.571 -9.436 -6.222 1.00 58.03 93 GLN A N 1
ATOM 728 C CA . GLN A 1 93 ? -10.398 -10.013 -7.297 1.00 58.03 93 GLN A CA 1
ATOM 729 C C . GLN A 1 93 ? -9.970 -11.421 -7.731 1.00 58.03 93 GLN A C 1
ATOM 731 O O . GLN A 1 93 ? -10.639 -12.048 -8.548 1.00 58.03 93 GLN A O 1
ATOM 736 N N . SER A 1 94 ? -8.855 -11.931 -7.214 1.00 65.69 94 SER A N 1
ATOM 737 C CA . SER A 1 94 ? -8.300 -13.216 -7.637 1.00 65.69 94 SER A CA 1
ATOM 738 C C . SER A 1 94 ? -7.708 -13.978 -6.467 1.00 65.69 94 SER A C 1
ATOM 740 O O . SER A 1 94 ? -7.184 -13.368 -5.530 1.00 65.69 94 SER A O 1
ATOM 742 N N . ASP A 1 95 ? -7.725 -15.304 -6.575 1.00 78.75 95 ASP A N 1
ATOM 743 C CA . ASP A 1 95 ? -7.103 -16.184 -5.596 1.00 78.75 95 ASP A CA 1
ATOM 744 C C . ASP A 1 95 ? -5.621 -15.829 -5.382 1.00 78.75 95 ASP A C 1
ATOM 746 O O . ASP A 1 95 ? -4.905 -15.494 -6.336 1.00 78.75 95 ASP A O 1
ATOM 750 N N . PRO A 1 96 ? -5.134 -15.894 -4.133 1.00 85.25 96 PRO A N 1
ATOM 751 C CA . PRO A 1 96 ? -3.733 -15.657 -3.842 1.00 85.25 96 PRO A CA 1
ATOM 752 C C . PRO A 1 96 ? -2.845 -16.702 -4.528 1.00 85.25 96 PRO A C 1
ATOM 754 O O . PRO A 1 96 ? -3.132 -17.898 -4.529 1.00 85.25 96 PRO A O 1
ATOM 757 N N . ILE A 1 97 ? -1.712 -16.252 -5.061 1.00 89.00 97 ILE A N 1
ATOM 758 C CA . ILE A 1 97 ? -0.717 -17.102 -5.715 1.00 89.00 97 ILE A CA 1
ATOM 759 C C . ILE A 1 97 ? 0.334 -17.501 -4.679 1.00 89.00 97 ILE A C 1
ATOM 761 O O . ILE A 1 97 ? 0.999 -16.648 -4.086 1.00 89.00 97 ILE A O 1
ATOM 765 N N . MET A 1 98 ? 0.515 -18.804 -4.479 1.00 88.62 98 MET A N 1
ATOM 766 C CA . MET A 1 98 ? 1.515 -19.339 -3.554 1.00 88.62 98 MET A CA 1
ATOM 767 C C . MET A 1 98 ? 2.835 -19.614 -4.281 1.00 88.62 98 MET A C 1
ATOM 769 O O . MET A 1 98 ? 2.869 -20.355 -5.262 1.00 88.62 98 MET A O 1
ATOM 773 N N . VAL A 1 99 ? 3.936 -19.048 -3.779 1.00 87.31 99 VAL A N 1
ATOM 774 C CA . VAL A 1 99 ? 5.295 -19.265 -4.304 1.00 87.31 99 VAL A CA 1
ATOM 775 C C . VAL A 1 99 ? 6.205 -19.702 -3.162 1.00 87.31 99 VAL A C 1
ATOM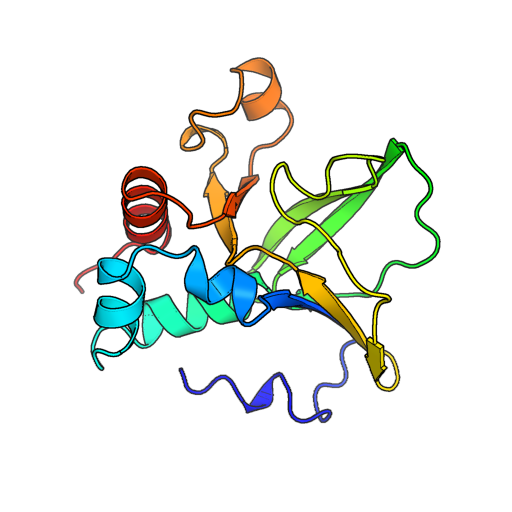 777 O O . VAL A 1 99 ? 6.708 -18.887 -2.384 1.00 87.31 99 VAL A O 1
ATOM 780 N N . GLY A 1 100 ? 6.411 -21.013 -3.034 1.00 86.44 100 GLY A N 1
ATOM 781 C CA . GLY A 1 100 ? 7.112 -21.588 -1.887 1.00 86.44 100 GLY A CA 1
ATOM 782 C C . GLY A 1 100 ? 6.372 -21.271 -0.584 1.00 86.44 100 GLY A C 1
ATOM 783 O O . GLY A 1 100 ? 5.230 -21.680 -0.408 1.00 86.44 100 GLY A O 1
ATOM 784 N N . ARG A 1 101 ? 7.021 -20.531 0.323 1.00 85.88 101 ARG A N 1
ATOM 785 C CA . ARG A 1 101 ? 6.422 -20.072 1.594 1.00 85.88 101 ARG A CA 1
ATOM 786 C C . ARG A 1 101 ? 5.833 -18.658 1.521 1.00 85.88 101 ARG A C 1
ATOM 788 O O . ARG A 1 101 ? 5.416 -18.127 2.544 1.00 85.88 101 ARG A O 1
ATOM 795 N N . ASN A 1 102 ? 5.832 -18.049 0.336 1.00 88.81 102 ASN A N 1
ATOM 796 C CA . ASN A 1 102 ? 5.332 -16.698 0.116 1.00 88.81 102 ASN A CA 1
ATOM 797 C C . ASN A 1 102 ? 3.924 -16.728 -0.476 1.00 88.81 102 ASN A C 1
ATOM 799 O O . ASN A 1 102 ? 3.587 -17.621 -1.257 1.00 88.81 102 ASN A O 1
ATOM 803 N N . LYS A 1 103 ? 3.139 -15.706 -0.141 1.00 89.75 103 LYS A N 1
ATOM 804 C CA . LYS A 1 103 ? 1.779 -15.485 -0.632 1.00 89.75 103 LYS A CA 1
ATOM 805 C C . LYS A 1 103 ? 1.732 -14.176 -1.409 1.00 89.75 103 LYS A C 1
ATOM 807 O O . LYS A 1 103 ? 2.096 -13.130 -0.881 1.00 89.75 103 LYS A O 1
ATOM 812 N N . ILE A 1 104 ? 1.290 -14.226 -2.657 1.00 90.12 104 ILE A N 1
ATOM 813 C CA . ILE A 1 104 ? 1.102 -13.051 -3.508 1.00 90.12 104 ILE A CA 1
ATOM 814 C C . ILE A 1 104 ? -0.399 -12.812 -3.631 1.00 90.12 104 ILE A C 1
ATOM 816 O O . ILE A 1 104 ? -1.129 -13.695 -4.070 1.00 90.12 104 ILE A O 1
ATOM 820 N N . VAL A 1 105 ? -0.860 -11.632 -3.237 1.00 88.94 105 VAL A N 1
ATOM 821 C CA . VAL A 1 105 ? -2.274 -11.247 -3.248 1.00 88.94 105 VAL A CA 1
ATOM 822 C C . VAL A 1 105 ? -2.451 -10.123 -4.263 1.00 88.94 105 VAL A C 1
ATOM 824 O O . VAL A 1 105 ? -2.003 -9.007 -4.003 1.00 88.94 105 VAL A O 1
ATOM 827 N N . PRO A 1 106 ? -3.053 -10.370 -5.433 1.00 89.19 106 PRO A N 1
ATOM 828 C CA . PRO A 1 106 ? -3.342 -9.295 -6.373 1.00 89.19 106 PRO A CA 1
ATOM 829 C C . PRO A 1 106 ? -4.396 -8.342 -5.794 1.00 89.19 106 PRO A C 1
ATOM 831 O O . PRO A 1 106 ? -5.406 -8.793 -5.254 1.00 89.19 106 PRO A O 1
ATOM 834 N N . ILE A 1 107 ? -4.165 -7.032 -5.906 1.00 87.88 107 ILE A N 1
ATOM 835 C CA . ILE A 1 107 ? -5.071 -5.994 -5.391 1.00 87.88 107 ILE A CA 1
ATOM 836 C C . ILE A 1 107 ? -5.361 -4.919 -6.441 1.00 87.88 107 ILE A C 1
ATOM 838 O O . ILE A 1 107 ? -4.515 -4.586 -7.271 1.00 87.88 107 ILE A O 1
ATOM 842 N N . GLU A 1 108 ? -6.542 -4.310 -6.378 1.00 88.12 108 GLU A N 1
ATOM 843 C CA . GLU A 1 108 ? 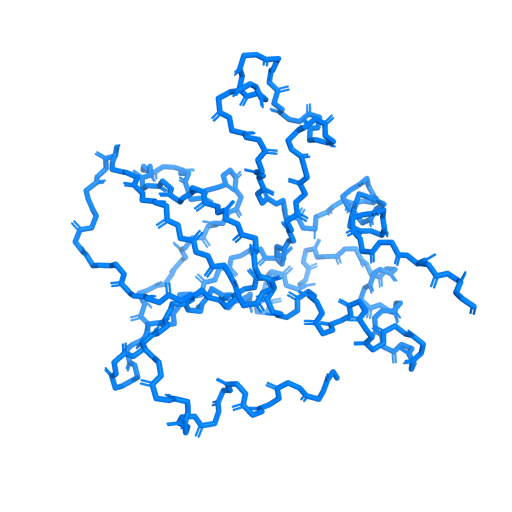-6.944 -3.192 -7.251 1.00 88.12 108 GLU A CA 1
ATOM 844 C C . GLU A 1 108 ? -6.622 -1.814 -6.661 1.00 88.12 108 GLU A C 1
ATOM 846 O O . GLU A 1 108 ? -7.388 -0.848 -6.742 1.00 88.12 108 GLU A O 1
ATOM 851 N N . CYS A 1 109 ? -5.467 -1.730 -6.015 1.00 88.25 109 CYS A N 1
ATOM 852 C CA . CYS A 1 109 ? -5.014 -0.525 -5.357 1.00 88.25 109 CYS A CA 1
ATOM 853 C C . CYS A 1 109 ? -3.490 -0.442 -5.383 1.00 88.25 109 CYS A C 1
ATOM 855 O O . CYS A 1 109 ? -2.807 -1.421 -5.112 1.00 88.25 109 CYS A O 1
ATOM 857 N N . VAL A 1 110 ? -2.962 0.745 -5.683 1.00 93.19 110 VAL A N 1
ATOM 858 C CA . VAL A 1 110 ? -1.571 1.092 -5.380 1.00 93.19 110 VAL A CA 1
ATOM 859 C C . VAL A 1 110 ? -1.578 1.781 -4.023 1.00 93.19 110 VAL A C 1
ATOM 861 O O . VAL A 1 110 ? -2.023 2.926 -3.927 1.00 93.19 110 VAL A O 1
ATOM 864 N N . MET A 1 111 ? -1.145 1.077 -2.976 1.00 91.06 111 MET A N 1
ATOM 865 C CA . MET A 1 111 ? -1.245 1.563 -1.603 1.00 91.06 111 MET A CA 1
ATOM 866 C C . MET A 1 111 ? 0.042 2.180 -1.062 1.00 91.06 111 MET A C 1
ATOM 868 O O . MET A 1 111 ? 1.159 1.749 -1.349 1.00 91.06 111 MET A O 1
ATOM 872 N N . PHE A 1 112 ? -0.128 3.148 -0.177 1.00 91.50 112 PHE A N 1
ATOM 873 C CA . PHE A 1 112 ? 0.915 3.655 0.703 1.00 91.50 112 PHE A CA 1
ATOM 874 C C . PHE A 1 112 ? 0.406 3.685 2.140 1.00 91.50 112 PHE A C 1
ATOM 876 O O . PHE A 1 112 ? -0.761 3.401 2.404 1.00 91.50 112 PHE A O 1
ATOM 883 N N . VAL A 1 113 ? 1.303 3.993 3.067 1.00 88.56 113 VAL A N 1
ATOM 884 C CA . VAL A 1 113 ? 1.032 3.981 4.502 1.00 88.56 113 VAL A CA 1
ATOM 885 C C . VAL A 1 113 ? 1.197 5.392 5.031 1.00 88.56 113 VAL A C 1
ATOM 887 O O . VAL A 1 113 ? 2.133 6.091 4.644 1.00 88.56 113 VAL A O 1
ATOM 890 N N . GLN A 1 114 ? 0.280 5.809 5.895 1.00 87.38 114 GLN A N 1
ATOM 891 C CA . GLN A 1 114 ? 0.264 7.142 6.479 1.00 87.38 114 GLN A CA 1
ATOM 892 C C . GLN A 1 114 ? -0.213 7.105 7.936 1.00 87.38 114 GLN A C 1
ATOM 894 O O . GLN A 1 114 ? -0.952 6.193 8.325 1.00 87.38 114 GLN A O 1
ATOM 899 N N . PRO A 1 115 ? 0.156 8.112 8.747 1.00 88.25 115 PRO A N 1
ATOM 900 C CA . PRO A 1 115 ? -0.492 8.345 10.029 1.00 88.25 115 PRO A CA 1
ATOM 901 C C . PRO A 1 115 ? -1.999 8.513 9.842 1.00 88.25 115 PRO A C 1
ATOM 903 O O . PRO A 1 115 ? -2.436 9.251 8.957 1.00 88.25 115 PRO A O 1
ATOM 906 N N . SER A 1 116 ? -2.801 7.874 10.687 1.00 87.06 116 SER A N 1
ATOM 907 C CA . SER A 1 116 ? -4.266 7.952 10.605 1.00 87.06 116 SER A CA 1
ATOM 908 C C . SER A 1 116 ? -4.810 9.365 10.771 1.00 87.06 116 SER A C 1
ATOM 910 O O . SER A 1 116 ? -5.798 9.723 10.142 1.00 87.06 116 SER A O 1
ATOM 912 N N . ILE A 1 117 ? -4.112 10.207 11.534 1.00 87.31 117 ILE A N 1
ATOM 913 C CA . ILE A 1 117 ? -4.411 11.637 11.678 1.00 87.31 117 ILE A CA 1
ATOM 914 C C . ILE A 1 117 ? -4.375 12.402 10.344 1.00 87.31 117 ILE A C 1
ATOM 916 O O . ILE A 1 117 ? -4.965 13.471 10.230 1.00 87.31 117 ILE A O 1
ATOM 920 N N . SER A 1 118 ? -3.666 11.874 9.339 1.00 84.62 118 SER A N 1
ATOM 921 C CA . SER A 1 118 ? -3.602 12.435 7.982 1.00 84.62 118 SER A CA 1
ATOM 922 C C . SER A 1 118 ? -4.650 11.827 7.046 1.00 84.62 118 SER A C 1
ATOM 924 O O . SER A 1 118 ? -4.798 12.278 5.910 1.00 84.62 118 SER A O 1
ATOM 926 N N . ASP A 1 119 ? -5.381 10.812 7.508 1.00 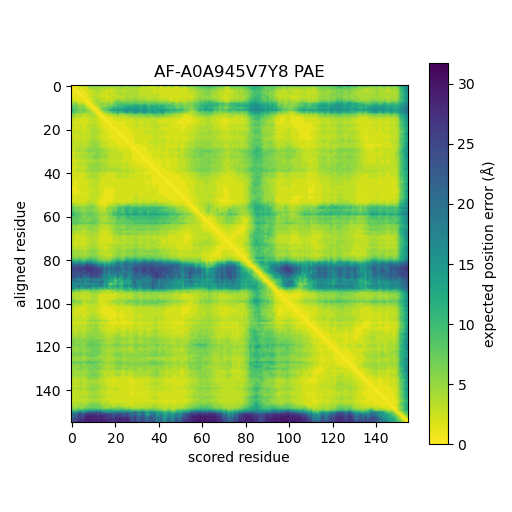84.12 119 ASP A N 1
ATOM 927 C CA . ASP A 1 119 ? -6.433 10.150 6.759 1.00 84.12 119 ASP A CA 1
ATOM 928 C C . ASP A 1 119 ? -7.786 10.808 7.042 1.00 84.12 119 ASP A C 1
ATOM 930 O O . ASP A 1 119 ? -8.432 10.583 8.068 1.00 84.12 119 ASP A O 1
ATOM 934 N N . TYR A 1 120 ? -8.235 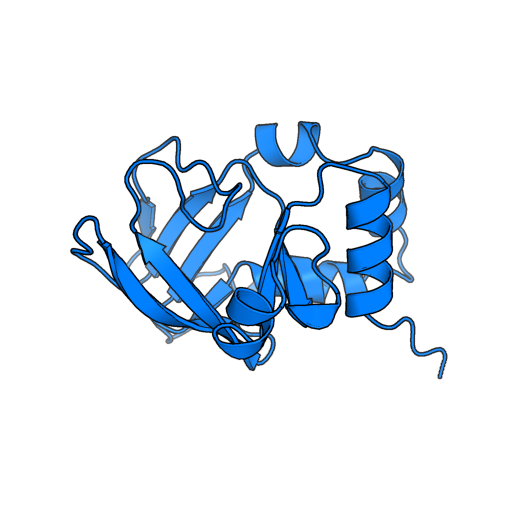11.621 6.086 1.00 82.06 120 TYR A N 1
ATOM 935 C CA . TYR A 1 120 ? -9.515 12.326 6.158 1.00 82.06 120 TYR A CA 1
ATOM 936 C C . TYR A 1 120 ? -10.733 11.385 6.151 1.00 82.06 120 TYR A C 1
ATOM 938 O O . TYR A 1 120 ? -11.854 11.837 6.381 1.00 82.06 120 TYR A O 1
ATOM 946 N N . ARG A 1 121 ? -10.543 10.090 5.855 1.00 80.38 121 ARG A N 1
ATOM 947 C CA . ARG A 1 121 ? -11.616 9.086 5.779 1.00 80.38 121 ARG A CA 1
ATOM 948 C C . ARG A 1 121 ? -11.975 8.496 7.146 1.00 80.38 121 ARG A C 1
ATOM 950 O O . ARG A 1 121 ? -12.903 7.682 7.203 1.00 80.38 121 ARG A O 1
ATOM 957 N N . LEU A 1 122 ? -11.228 8.843 8.197 1.00 81.94 122 LEU A N 1
ATOM 958 C CA . LEU A 1 122 ? -11.349 8.289 9.546 1.00 81.94 122 LEU A CA 1
ATOM 959 C C . LEU A 1 122 ? -11.957 9.301 10.523 1.00 81.94 122 LEU A C 1
ATOM 961 O O . LEU A 1 122 ? -11.674 10.497 10.454 1.00 81.94 122 LEU A O 1
ATOM 965 N N . SER A 1 123 ? -12.763 8.809 11.465 1.00 86.38 123 SER A N 1
ATOM 966 C CA . SER A 1 123 ? -13.204 9.583 12.629 1.00 86.38 123 SER A CA 1
ATOM 967 C C . SER A 1 123 ? -12.077 9.737 13.657 1.00 86.38 123 SER A C 1
ATOM 969 O O . SER A 1 123 ? -11.098 8.994 13.638 1.00 86.38 123 SER A O 1
ATOM 971 N N . MET A 1 124 ? -12.225 10.665 14.608 1.00 88.19 124 MET A N 1
ATOM 972 C CA . MET A 1 124 ? -11.251 10.828 15.700 1.00 88.19 124 MET A CA 1
ATOM 973 C C . MET A 1 124 ? -11.095 9.552 16.541 1.00 88.19 124 MET A C 1
ATOM 975 O O . MET A 1 124 ? -9.982 9.209 16.928 1.00 88.19 124 MET A O 1
ATOM 979 N N . GLU A 1 125 ? -12.191 8.830 16.784 1.00 88.00 125 GLU A N 1
ATOM 980 C CA . GLU A 1 125 ? -12.181 7.547 17.501 1.00 88.00 125 GLU A CA 1
ATOM 981 C C . GLU A 1 125 ? -11.363 6.501 16.732 1.00 88.00 125 GLU A C 1
ATOM 983 O O . GLU A 1 125 ? -10.479 5.860 17.296 1.00 88.00 125 GLU A O 1
ATOM 988 N N . GLN A 1 126 ? -11.570 6.406 15.415 1.00 84.31 126 GLN A N 1
ATOM 989 C CA . GLN A 1 126 ? -10.800 5.508 14.553 1.00 84.31 126 GLN A CA 1
ATOM 990 C C . GLN A 1 126 ? -9.320 5.895 14.493 1.00 84.31 126 GLN A C 1
ATOM 992 O O . GLN A 1 126 ? -8.457 5.026 14.479 1.00 84.31 126 GLN A O 1
ATOM 997 N N . GLN A 1 127 ? -8.994 7.187 14.480 1.00 84.75 127 GLN A N 1
ATOM 998 C CA . GLN A 1 127 ? -7.601 7.640 14.490 1.00 84.75 127 GLN A CA 1
ATOM 999 C C . GLN A 1 127 ? -6.877 7.277 15.794 1.00 84.75 127 GLN A C 1
ATOM 1001 O O . GLN A 1 127 ? -5.682 6.985 15.762 1.00 84.75 127 GLN A O 1
ATOM 1006 N N . GLN A 1 128 ? -7.591 7.277 16.925 1.00 86.12 128 GLN A N 1
ATOM 1007 C CA . GLN A 1 128 ? -7.056 6.851 18.221 1.00 86.12 128 GLN A CA 1
ATOM 1008 C C . GLN A 1 128 ? -6.846 5.337 18.290 1.00 86.12 128 GLN A C 1
ATOM 1010 O O . GLN A 1 128 ? -5.848 4.884 18.848 1.00 86.12 128 GLN A O 1
ATOM 1015 N N . GLU A 1 129 ? -7.768 4.561 17.721 1.00 83.69 129 GLU A N 1
ATOM 1016 C CA . GLU A 1 129 ? -7.684 3.100 17.701 1.00 83.69 129 GLU A CA 1
ATOM 1017 C C . GLU A 1 129 ? -6.627 2.589 16.706 1.00 83.69 129 GLU A C 1
ATOM 1019 O O . GLU A 1 129 ? -5.896 1.637 16.991 1.00 83.69 129 GLU A O 1
ATOM 1024 N N . TYR A 1 130 ? -6.498 3.257 15.558 1.00 83.38 130 TYR A N 1
ATOM 1025 C CA . TYR A 1 130 ? -5.606 2.880 14.466 1.00 83.38 130 TYR A CA 1
ATOM 1026 C C . TYR A 1 130 ? -4.618 4.014 14.202 1.00 83.38 130 TYR A C 1
ATOM 1028 O O . TYR A 1 130 ? -4.931 4.895 13.415 1.00 83.38 130 TYR A O 1
ATOM 1036 N N . PRO A 1 131 ? -3.421 4.042 14.810 1.00 83.81 131 PRO A N 1
ATOM 1037 C CA . PRO A 1 131 ? -2.479 5.156 14.638 1.00 83.81 131 PRO A CA 1
ATOM 1038 C C . PRO A 1 131 ? -1.867 5.231 13.227 1.00 83.81 131 PRO A C 1
ATOM 1040 O O . PRO A 1 131 ? -1.442 6.298 12.779 1.00 83.81 131 PRO A O 1
ATOM 1043 N N . ILE A 1 132 ? -1.830 4.104 12.514 1.00 85.56 132 ILE A N 1
ATOM 1044 C CA . ILE A 1 132 ? -1.291 3.968 11.160 1.00 85.56 132 ILE A CA 1
ATOM 1045 C C . ILE A 1 132 ? -2.346 3.304 10.280 1.00 85.56 132 ILE A C 1
ATOM 1047 O O . ILE A 1 132 ? -2.981 2.333 10.689 1.00 85.56 132 ILE A O 1
ATOM 1051 N N . THR A 1 133 ? -2.506 3.807 9.058 1.00 85.00 133 THR A N 1
ATOM 1052 C CA . THR A 1 133 ? -3.444 3.264 8.067 1.00 85.00 133 THR A CA 1
ATOM 1053 C C . THR A 1 133 ? -2.813 3.191 6.687 1.00 85.00 133 THR A C 1
ATOM 1055 O O . THR A 1 133 ? -1.869 3.924 6.381 1.00 85.00 133 THR A O 1
ATOM 1058 N N . SER A 1 134 ? -3.327 2.301 5.839 1.00 86.25 134 SER A N 1
ATOM 1059 C CA . SER A 1 134 ? -3.001 2.292 4.416 1.00 86.25 134 SER A CA 1
ATOM 1060 C C . SER A 1 134 ? -4.065 3.008 3.581 1.00 86.25 134 SER A C 1
ATOM 1062 O O . SER A 1 134 ? -5.260 3.023 3.889 1.00 86.25 134 SER A O 1
ATOM 1064 N N . CYS A 1 135 ? -3.606 3.652 2.513 1.00 87.19 135 CYS A N 1
ATOM 1065 C CA . CYS A 1 135 ? -4.410 4.476 1.624 1.00 87.19 135 CYS A CA 1
ATOM 1066 C C . CYS A 1 135 ? -4.092 4.142 0.167 1.00 87.19 135 CYS A C 1
ATOM 1068 O O . CYS A 1 135 ? -2.936 3.897 -0.182 1.00 87.19 135 CYS A O 1
ATOM 1070 N N . CYS A 1 136 ? -5.121 4.126 -0.677 1.00 90.19 136 CYS A N 1
ATOM 1071 C CA . CYS A 1 136 ? -5.007 3.843 -2.100 1.00 90.19 136 CYS A CA 1
ATOM 1072 C C . CYS A 1 136 ? -4.849 5.131 -2.895 1.00 90.19 136 CYS A C 1
ATOM 1074 O O . CYS A 1 136 ? -5.574 6.091 -2.682 1.00 90.19 136 CYS A O 1
ATOM 1076 N N . ILE A 1 137 ? -3.913 5.157 -3.838 1.00 91.69 137 ILE A N 1
ATOM 1077 C CA . ILE A 1 137 ? -3.667 6.345 -4.657 1.00 91.69 137 ILE A CA 1
ATOM 1078 C C . ILE A 1 137 ? -4.658 6.368 -5.829 1.00 91.69 137 ILE A C 1
ATOM 1080 O O . ILE A 1 137 ? -4.353 5.859 -6.905 1.00 91.69 137 ILE A O 1
ATOM 1084 N N . ARG A 1 138 ? -5.841 6.960 -5.633 1.00 90.31 138 ARG A N 1
ATOM 1085 C CA . ARG A 1 138 ? -6.913 7.062 -6.648 1.00 90.31 138 ARG A CA 1
ATOM 1086 C C . ARG A 1 138 ? -7.198 8.504 -7.067 1.00 90.31 138 ARG A C 1
ATOM 1088 O O . ARG A 1 138 ? -7.670 8.766 -8.168 1.00 90.31 138 ARG A O 1
ATOM 1095 N N . THR A 1 139 ? -6.875 9.462 -6.209 1.00 91.12 139 THR A N 1
ATOM 1096 C CA . THR A 1 139 ? -7.193 10.882 -6.364 1.00 91.12 139 THR A CA 1
ATOM 1097 C C . THR A 1 139 ? -5.954 11.756 -6.190 1.00 91.12 139 THR A C 1
ATOM 1099 O O . THR A 1 139 ? -4.948 11.356 -5.606 1.00 91.12 139 THR A O 1
ATOM 1102 N N . ILE A 1 140 ? -6.023 13.003 -6.661 1.00 91.06 140 ILE A N 1
ATOM 1103 C CA . ILE A 1 140 ? -4.943 13.986 -6.464 1.00 91.06 140 ILE A CA 1
ATOM 1104 C C . ILE A 1 140 ? -4.722 14.310 -4.975 1.00 91.06 140 ILE A C 1
ATOM 1106 O O . ILE A 1 140 ? -3.591 14.584 -4.562 1.00 91.06 140 ILE A O 1
ATOM 1110 N N . ALA A 1 141 ? -5.774 14.241 -4.155 1.00 90.00 141 ALA A N 1
ATOM 1111 C CA . ALA A 1 141 ? -5.660 14.411 -2.709 1.00 90.00 141 ALA A CA 1
ATOM 1112 C C . ALA A 1 141 ? -4.789 13.306 -2.087 1.00 90.00 141 ALA A C 1
ATOM 1114 O O . ALA A 1 141 ? -3.899 13.605 -1.292 1.00 90.00 141 ALA A O 1
ATOM 1115 N N . GLU A 1 142 ? -4.971 12.055 -2.511 1.00 90.62 142 GLU A N 1
ATOM 1116 C CA . GLU A 1 142 ? -4.182 10.908 -2.037 1.00 90.62 142 GLU A CA 1
ATOM 1117 C C . GLU A 1 142 ? -2.759 10.919 -2.593 1.00 90.62 142 GLU A C 1
ATOM 1119 O O . GLU A 1 142 ? -1.825 10.575 -1.879 1.00 90.62 142 GLU A O 1
ATOM 1124 N N . VAL A 1 143 ? -2.554 11.399 -3.825 1.00 91.62 143 VAL A N 1
ATOM 1125 C CA . VAL A 1 143 ? -1.201 11.674 -4.343 1.00 91.62 143 VAL A CA 1
ATOM 1126 C C . VAL A 1 143 ? -0.489 12.690 -3.450 1.00 91.62 143 VAL A C 1
ATOM 1128 O O . VAL A 1 143 ? 0.664 12.490 -3.078 1.00 91.62 143 VAL A O 1
ATOM 1131 N N . SER A 1 144 ? -1.179 13.765 -3.065 1.00 89.56 144 SER A N 1
ATOM 1132 C CA . SER A 1 144 ? -0.617 14.784 -2.172 1.00 89.56 144 SER A CA 1
ATOM 1133 C C . SER A 1 144 ? -0.317 14.216 -0.783 1.00 89.56 144 SER A C 1
ATOM 1135 O O . SER A 1 144 ? 0.707 14.548 -0.192 1.00 89.56 144 SER A O 1
ATOM 1137 N N . ALA A 1 145 ? -1.187 13.346 -0.266 1.00 88.81 145 ALA A N 1
ATOM 1138 C CA . ALA A 1 145 ? -0.968 12.645 0.995 1.00 88.81 145 ALA A CA 1
ATOM 1139 C C . ALA A 1 145 ? 0.237 11.695 0.919 1.00 88.81 145 ALA A C 1
ATOM 1141 O O . ALA A 1 145 ? 1.087 11.732 1.806 1.00 88.81 145 ALA A O 1
ATOM 1142 N N . PHE A 1 146 ? 0.385 10.940 -0.173 1.00 90.62 146 PHE A N 1
ATOM 1143 C CA . PHE A 1 146 ? 1.564 10.116 -0.420 1.00 90.62 146 PHE A CA 1
ATOM 1144 C C . PHE A 1 146 ? 2.841 10.958 -0.419 1.00 90.62 146 PHE A C 1
ATOM 1146 O O . PHE A 1 146 ? 3.764 10.645 0.327 1.00 90.62 146 PHE A O 1
ATOM 1153 N N . VAL A 1 147 ? 2.878 12.055 -1.179 1.00 88.25 147 VAL A N 1
ATOM 1154 C CA . VAL A 1 147 ? 4.051 12.942 -1.258 1.00 88.25 147 VAL A CA 1
ATOM 1155 C C . VAL A 1 147 ? 4.462 13.464 0.124 1.00 88.25 147 VAL A C 1
ATOM 1157 O O . VAL A 1 147 ? 5.650 13.459 0.445 1.00 88.25 147 VAL A O 1
ATOM 1160 N N . ARG A 1 148 ? 3.494 13.843 0.969 1.00 86.44 148 ARG A N 1
ATOM 1161 C CA . ARG A 1 148 ? 3.753 14.230 2.367 1.00 86.44 148 ARG A CA 1
ATOM 1162 C C . ARG A 1 148 ? 4.246 13.050 3.208 1.00 86.44 148 ARG A C 1
ATOM 1164 O O . ARG A 1 148 ? 5.208 13.190 3.940 1.00 86.44 148 ARG A O 1
ATOM 1171 N N . SER A 1 149 ? 3.645 11.867 3.067 1.00 81.81 149 SER A N 1
ATOM 1172 C CA . SER A 1 149 ? 4.052 10.659 3.809 1.00 81.81 149 SER A CA 1
ATOM 1173 C C . SER A 1 149 ? 5.456 10.166 3.446 1.00 81.81 149 SER A C 1
ATOM 1175 O O . SER A 1 149 ? 6.105 9.439 4.205 1.00 81.81 149 SER A O 1
ATOM 1177 N N . THR A 1 150 ? 5.925 10.502 2.245 1.00 74.81 150 THR A N 1
ATOM 1178 C CA . THR A 1 150 ? 7.260 10.129 1.800 1.00 74.81 150 THR A CA 1
ATOM 1179 C C . THR A 1 150 ? 8.345 11.051 2.312 1.00 74.81 150 THR A C 1
ATOM 1181 O O . THR A 1 150 ? 9.482 10.613 2.203 1.00 74.81 150 THR A O 1
ATOM 1184 N N . ASP A 1 151 ? 7.992 12.230 2.850 1.00 62.06 151 ASP A N 1
ATOM 1185 C CA . ASP A 1 151 ? 8.861 13.390 3.058 1.00 62.06 151 ASP A CA 1
ATOM 1186 C C . ASP A 1 151 ? 9.975 13.465 2.004 1.00 62.06 151 ASP A C 1
ATOM 1188 O O . ASP A 1 151 ? 11.016 12.813 2.088 1.00 62.06 151 ASP A O 1
ATOM 1192 N N . PHE A 1 152 ? 9.779 14.328 1.006 1.00 47.22 152 PHE A N 1
ATOM 1193 C CA . PHE A 1 152 ? 10.908 14.957 0.327 1.00 47.22 152 PHE A CA 1
ATOM 1194 C C . PHE A 1 152 ? 11.678 15.781 1.372 1.00 47.22 152 PHE A C 1
ATOM 1196 O O . PHE A 1 152 ? 11.571 17.004 1.405 1.00 47.22 152 PHE A O 1
ATOM 1203 N N . THR A 1 153 ? 12.431 15.132 2.260 1.00 35.19 153 THR A N 1
ATOM 1204 C CA . THR A 1 153 ? 13.518 15.795 2.964 1.00 35.19 153 THR A CA 1
ATOM 1205 C C . THR A 1 153 ? 14.570 16.065 1.904 1.00 35.19 153 THR A C 1
ATOM 1207 O O . THR A 1 153 ? 15.354 15.197 1.521 1.00 35.19 153 THR A O 1
ATOM 1210 N N . SER A 1 154 ? 14.492 17.266 1.344 1.00 33.34 154 SER A N 1
ATOM 1211 C CA . SER A 1 154 ? 15.664 17.985 0.883 1.00 33.34 154 SER A CA 1
ATOM 1212 C C . SER A 1 154 ? 16.677 17.991 2.028 1.00 33.34 154 SER A C 1
ATOM 1214 O O . SER A 1 154 ? 16.537 18.792 2.952 1.00 33.34 154 SER A O 1
ATOM 1216 N N . ASP A 1 155 ? 17.619 17.055 1.978 1.00 32.72 155 ASP A N 1
ATOM 1217 C CA . ASP A 1 155 ? 18.969 17.297 2.479 1.00 32.72 155 ASP A CA 1
ATOM 1218 C C . ASP A 1 155 ? 19.748 18.064 1.399 1.00 32.72 155 ASP A C 1
ATOM 1220 O O . ASP A 1 155 ? 19.652 17.672 0.208 1.00 32.72 155 ASP A O 1
#

Mean predicted aligned error: 6.06 Å